Protein AF-A0A953L4C8-F1 (afdb_monomer)

Mean predicted aligned error: 12.22 Å

Structure (mmCIF, N/CA/C/O backbone):
data_AF-A0A953L4C8-F1
#
_entry.id   AF-A0A953L4C8-F1
#
loop_
_atom_site.group_PDB
_atom_site.id
_atom_site.type_symbol
_atom_site.label_atom_id
_atom_site.label_alt_id
_atom_site.label_comp_id
_atom_site.label_asym_id
_atom_site.label_entity_id
_atom_site.label_seq_id
_atom_site.pdbx_PDB_ins_code
_atom_site.Cartn_x
_atom_site.Cartn_y
_atom_site.Cartn_z
_atom_site.occupancy
_atom_site.B_iso_or_equiv
_atom_site.auth_seq_id
_atom_site.auth_comp_id
_atom_site.auth_asym_id
_atom_site.auth_atom_id
_atom_site.pdbx_PDB_model_num
ATOM 1 N N . MET A 1 1 ? -10.081 2.645 11.038 1.00 87.38 1 MET A N 1
ATOM 2 C CA . MET A 1 1 ? -9.063 3.591 10.518 1.00 87.38 1 MET A CA 1
ATOM 3 C C . MET A 1 1 ? -9.149 3.609 8.992 1.00 87.38 1 MET A C 1
ATOM 5 O O . MET A 1 1 ? -9.618 2.620 8.438 1.00 87.38 1 MET A O 1
ATOM 9 N N . ILE A 1 2 ? -8.780 4.707 8.321 1.00 91.31 2 ILE A N 1
ATOM 10 C CA . ILE A 1 2 ? -8.769 4.796 6.847 1.00 91.31 2 ILE A CA 1
ATOM 11 C C . ILE A 1 2 ? -7.318 4.900 6.382 1.00 91.31 2 ILE A C 1
ATOM 13 O O . ILE A 1 2 ? -6.595 5.764 6.872 1.00 91.31 2 ILE A O 1
ATOM 17 N N . ASP A 1 3 ? -6.925 4.039 5.448 1.00 88.25 3 ASP A N 1
ATOM 18 C CA . ASP A 1 3 ? -5.646 4.110 4.744 1.00 88.25 3 ASP A CA 1
ATOM 19 C C . ASP A 1 3 ? -5.845 4.778 3.377 1.00 88.25 3 ASP A C 1
ATOM 21 O O . ASP A 1 3 ? -6.780 4.457 2.641 1.00 88.25 3 ASP A O 1
ATOM 25 N N . LEU A 1 4 ? -4.992 5.745 3.052 1.00 90.94 4 LEU A N 1
ATOM 26 C CA . LEU A 1 4 ? -5.079 6.538 1.826 1.00 90.94 4 LEU A CA 1
ATOM 27 C C . LEU A 1 4 ? -3.962 6.223 0.824 1.00 90.94 4 LEU A C 1
ATOM 29 O O . LEU A 1 4 ? -3.962 6.796 -0.265 1.00 90.94 4 LEU A O 1
ATOM 33 N N . HIS A 1 5 ? -3.018 5.345 1.173 1.00 89.31 5 HIS A N 1
ATOM 34 C CA . HIS A 1 5 ? -1.885 5.008 0.317 1.00 89.31 5 HIS A CA 1
ATOM 35 C C . HIS A 1 5 ? -1.556 3.523 0.442 1.00 89.31 5 HIS A C 1
ATOM 37 O O . HIS A 1 5 ? -0.734 3.123 1.262 1.00 89.31 5 HIS A O 1
ATOM 43 N N . CYS A 1 6 ? -2.128 2.711 -0.448 1.00 88.56 6 CYS A N 1
ATOM 44 C CA . CYS A 1 6 ? -1.864 1.276 -0.470 1.00 88.56 6 CYS A CA 1
ATOM 45 C C . CYS A 1 6 ? -1.645 0.729 -1.885 1.00 88.56 6 CYS A C 1
ATOM 47 O O . CYS A 1 6 ? -2.447 0.980 -2.790 1.00 88.56 6 CYS A O 1
ATOM 49 N N . HIS A 1 7 ? -0.602 -0.090 -2.031 1.00 91.75 7 HIS A N 1
ATOM 50 C CA . HIS A 1 7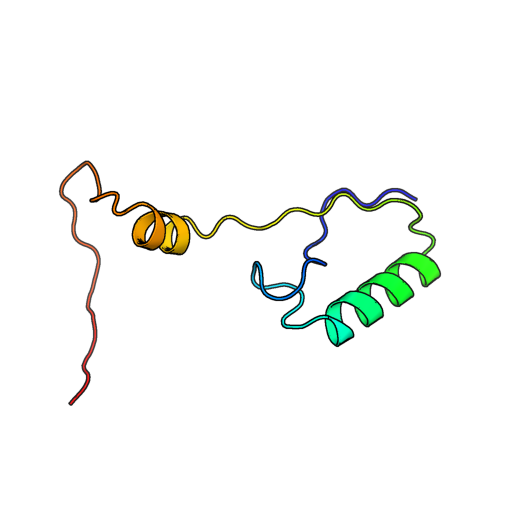 ? -0.227 -0.805 -3.256 1.00 91.75 7 HIS A CA 1
ATOM 51 C C . HIS A 1 7 ? -0.748 -2.254 -3.239 1.00 91.75 7 HIS A C 1
ATOM 53 O O . HIS A 1 7 ? -0.008 -3.222 -3.392 1.00 91.75 7 HIS A O 1
ATOM 59 N N . ILE A 1 8 ? -2.042 -2.416 -2.957 1.00 92.88 8 ILE A N 1
ATOM 60 C CA . ILE A 1 8 ? -2.677 -3.732 -2.767 1.00 92.88 8 ILE A CA 1
ATOM 61 C C . ILE A 1 8 ? -3.179 -4.370 -4.071 1.00 92.88 8 ILE A C 1
ATOM 63 O O . ILE A 1 8 ? -3.730 -5.466 -4.049 1.00 92.88 8 ILE A O 1
ATOM 67 N N . LEU A 1 9 ? -3.069 -3.674 -5.206 1.00 92.25 9 LEU A N 1
ATOM 68 C CA . LEU A 1 9 ? -3.574 -4.179 -6.482 1.00 92.25 9 LEU A CA 1
ATOM 69 C C . LEU A 1 9 ? -2.566 -5.165 -7.102 1.00 92.25 9 LEU A C 1
ATOM 71 O O . LEU A 1 9 ? -1.414 -4.787 -7.302 1.00 92.25 9 LEU A O 1
ATOM 75 N N . PRO A 1 10 ? -2.983 -6.396 -7.456 1.00 92.38 10 PRO A N 1
ATOM 76 C CA . PRO A 1 10 ? -2.064 -7.430 -7.920 1.00 92.38 10 PRO A CA 1
ATOM 77 C C . PRO A 1 10 ? -1.502 -7.134 -9.314 1.00 92.38 10 PRO A C 1
ATOM 79 O O . PRO A 1 10 ? -2.263 -6.980 -10.271 1.00 92.38 10 PRO A O 1
ATOM 82 N N . GLY A 1 11 ? -0.174 -7.129 -9.440 1.00 87.00 11 GLY A N 1
ATOM 83 C CA . GLY A 1 11 ? 0.551 -7.067 -10.713 1.00 87.00 11 GLY A CA 1
ATOM 84 C C . GLY A 1 11 ? 0.459 -5.724 -11.440 1.00 87.00 11 GLY A C 1
ATOM 85 O O . GLY A 1 11 ? 0.692 -5.672 -12.648 1.00 87.00 11 GLY A O 1
ATOM 86 N N . ILE A 1 12 ? 0.077 -4.656 -10.734 1.00 85.75 12 ILE A N 1
ATOM 87 C CA . ILE A 1 12 ? -0.086 -3.317 -11.315 1.00 85.75 12 ILE A CA 1
ATOM 88 C C . ILE A 1 12 ? 1.155 -2.445 -11.101 1.00 85.75 12 ILE A C 1
ATOM 90 O O . ILE A 1 12 ? 1.525 -1.681 -11.992 1.00 85.75 12 ILE A O 1
ATOM 94 N N . ASP A 1 13 ? 1.792 -2.564 -9.942 1.00 84.38 13 ASP A N 1
ATOM 95 C CA . ASP A 1 13 ? 2.998 -1.832 -9.568 1.00 84.38 13 ASP A CA 1
ATOM 96 C C . ASP A 1 13 ? 3.954 -2.723 -8.753 1.00 84.38 13 ASP A C 1
ATOM 98 O O . ASP A 1 13 ? 3.913 -3.950 -8.855 1.00 84.38 13 ASP A O 1
ATOM 102 N N . ASP A 1 14 ? 4.864 -2.112 -7.996 1.00 86.56 14 ASP A N 1
ATOM 103 C CA . ASP A 1 14 ? 5.856 -2.775 -7.150 1.00 86.56 14 ASP A CA 1
ATOM 104 C C . ASP A 1 14 ? 5.305 -3.250 -5.793 1.00 86.56 14 ASP A C 1
ATOM 106 O O . ASP A 1 14 ? 6.071 -3.753 -4.970 1.00 86.56 14 ASP A O 1
ATOM 110 N N . GLY A 1 15 ? 3.994 -3.115 -5.559 1.00 88.88 15 GLY A N 1
ATOM 111 C CA . GLY A 1 15 ? 3.307 -3.648 -4.389 1.00 88.88 15 GLY A CA 1
ATOM 112 C C . GLY A 1 15 ? 3.069 -5.154 -4.467 1.00 88.88 15 GLY A C 1
ATOM 113 O O . GLY A 1 15 ? 3.993 -5.963 -4.389 1.00 88.88 15 GLY A O 1
ATOM 114 N N . ALA A 1 16 ? 1.802 -5.562 -4.554 1.00 93.12 16 ALA A N 1
ATOM 115 C CA . ALA A 1 16 ? 1.449 -6.976 -4.585 1.00 93.12 16 ALA A CA 1
ATOM 116 C C . ALA A 1 16 ? 1.741 -7.605 -5.968 1.00 93.12 16 ALA A C 1
ATOM 118 O O . ALA A 1 16 ? 1.129 -7.198 -6.955 1.00 93.12 16 ALA A O 1
ATOM 119 N N . PRO A 1 17 ? 2.599 -8.639 -6.078 1.00 92.62 17 PRO A N 1
ATOM 120 C CA . PRO A 1 17 ? 2.890 -9.283 -7.362 1.00 92.62 17 PRO A CA 1
ATOM 121 C C . PRO A 1 17 ? 1.741 -10.173 -7.858 1.00 92.62 17 PRO A C 1
ATOM 123 O O . PRO A 1 17 ? 1.586 -10.378 -9.061 1.00 92.62 17 PRO A O 1
ATOM 126 N N . ASP A 1 18 ? 0.927 -10.702 -6.943 1.00 94.50 18 ASP A N 1
ATOM 127 C CA . ASP A 1 18 ? -0.168 -11.620 -7.232 1.00 94.50 18 ASP A CA 1
ATOM 128 C C . ASP A 1 18 ? -1.357 -11.434 -6.273 1.00 94.50 18 ASP A C 1
ATOM 130 O O . ASP A 1 18 ? -1.328 -10.668 -5.298 1.00 94.50 18 ASP A O 1
ATOM 134 N N . LEU A 1 19 ? -2.457 -12.120 -6.596 1.00 96.38 19 LEU A N 1
ATOM 135 C CA . LEU A 1 19 ? -3.697 -12.051 -5.826 1.00 96.38 19 LEU A CA 1
ATOM 136 C C . LEU A 1 19 ? -3.521 -12.610 -4.408 1.00 96.38 19 LEU A C 1
ATOM 138 O O . LEU A 1 19 ? -4.138 -12.105 -3.472 1.00 96.38 19 LEU A O 1
ATOM 142 N N . GLU A 1 20 ? -2.693 -13.637 -4.234 1.00 97.81 20 GLU A N 1
ATOM 143 C CA . GLU A 1 20 ? -2.480 -14.255 -2.927 1.00 97.81 20 GLU A CA 1
ATOM 144 C C . GLU A 1 20 ? -1.800 -13.281 -1.958 1.00 97.81 20 GLU A C 1
ATOM 146 O O . GLU A 1 20 ? -2.295 -13.075 -0.844 1.00 97.81 20 GLU A O 1
ATOM 151 N N . THR A 1 21 ? -0.754 -12.598 -2.423 1.00 96.56 21 THR A N 1
ATOM 152 C CA . THR A 1 21 ? -0.059 -11.543 -1.680 1.00 96.56 21 THR A CA 1
ATOM 153 C C . THR A 1 21 ? -0.997 -10.372 -1.384 1.00 96.56 21 THR A C 1
ATOM 155 O O . THR A 1 21 ? -1.070 -9.909 -0.245 1.00 96.56 21 THR A O 1
ATOM 158 N N . SER A 1 22 ? -1.806 -9.949 -2.364 1.00 95.94 22 SER A N 1
ATOM 159 C CA . SER A 1 22 ? -2.812 -8.887 -2.172 1.00 95.94 22 SER A CA 1
ATOM 160 C C . SER A 1 22 ? -3.790 -9.225 -1.041 1.00 95.94 22 SER A C 1
ATOM 162 O O . SER A 1 22 ? -4.099 -8.394 -0.184 1.00 95.94 22 SER A O 1
ATOM 164 N N . LEU A 1 23 ? -4.260 -10.476 -0.991 1.00 97.12 23 LEU A N 1
ATOM 165 C CA . LEU A 1 23 ? -5.166 -10.947 0.055 1.00 97.12 23 LEU A CA 1
ATOM 166 C C . LEU A 1 23 ? -4.479 -11.052 1.423 1.00 97.12 23 LEU A C 1
ATOM 168 O O . LEU A 1 23 ? -5.128 -10.820 2.445 1.00 97.12 23 LEU A O 1
ATOM 172 N N . GLN A 1 24 ? -3.191 -11.401 1.474 1.00 97.69 24 GLN A N 1
ATOM 173 C CA . GLN A 1 24 ? -2.416 -11.372 2.71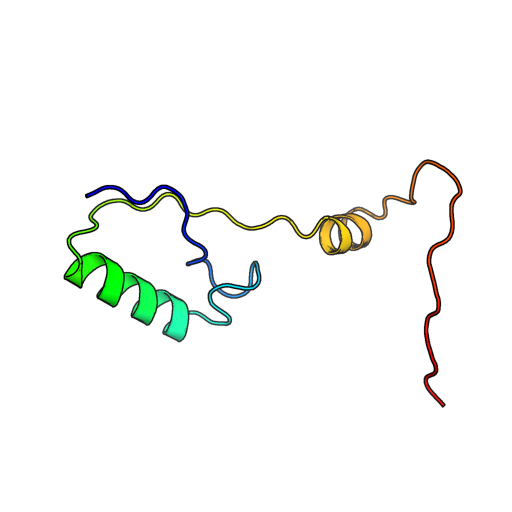9 1.00 97.69 24 GLN A CA 1
ATOM 174 C C . GLN A 1 24 ? -2.310 -9.946 3.270 1.00 97.69 24 GLN A C 1
ATOM 176 O O . GLN A 1 24 ? -2.624 -9.736 4.442 1.00 97.69 24 GLN A O 1
ATOM 181 N N . MET A 1 25 ? -1.982 -8.969 2.422 1.00 95.44 25 MET A N 1
ATOM 182 C CA . MET A 1 25 ? -1.942 -7.551 2.796 1.00 95.44 25 MET A CA 1
ATOM 183 C C . MET A 1 25 ? -3.305 -7.059 3.304 1.00 95.44 25 MET A C 1
ATOM 185 O O . MET A 1 25 ? -3.373 -6.404 4.342 1.00 95.44 25 MET A O 1
ATOM 189 N N . ALA A 1 26 ? -4.404 -7.445 2.642 1.00 95.19 26 ALA A N 1
ATOM 190 C CA . ALA A 1 26 ? -5.758 -7.088 3.074 1.00 95.19 26 A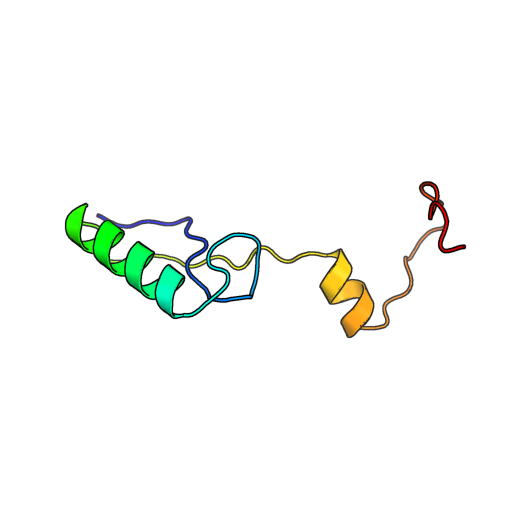LA A CA 1
ATOM 191 C C . ALA A 1 26 ? -6.082 -7.634 4.473 1.00 95.19 26 ALA A C 1
ATOM 193 O O . ALA A 1 26 ? -6.649 -6.929 5.307 1.00 95.19 26 ALA A O 1
ATOM 194 N N . ARG A 1 27 ? -5.706 -8.890 4.753 1.00 97.50 27 ARG A N 1
ATOM 195 C CA . ARG A 1 27 ? -5.912 -9.508 6.072 1.00 97.50 27 ARG A CA 1
ATOM 196 C C . ARG A 1 27 ? -5.129 -8.791 7.168 1.00 97.50 27 ARG A C 1
ATOM 198 O O . ARG A 1 27 ? -5.673 -8.595 8.251 1.00 97.50 27 ARG A O 1
ATOM 205 N N . MET A 1 28 ? -3.891 -8.390 6.884 1.00 96.50 28 MET A N 1
ATOM 206 C CA . MET A 1 28 ? -3.076 -7.612 7.821 1.00 96.50 28 MET A CA 1
ATOM 207 C C . MET A 1 28 ? -3.704 -6.241 8.091 1.00 96.50 28 MET A C 1
ATOM 209 O O . MET A 1 28 ? -3.894 -5.882 9.245 1.00 96.50 28 MET A O 1
ATOM 213 N N . ALA A 1 29 ? -4.147 -5.535 7.047 1.00 95.00 29 ALA A N 1
ATOM 214 C CA . ALA A 1 29 ? -4.806 -4.239 7.193 1.00 95.00 29 ALA A CA 1
ATOM 215 C C . ALA A 1 29 ? -6.073 -4.318 8.069 1.00 95.00 29 ALA A C 1
ATOM 217 O O . ALA A 1 29 ? -6.287 -3.476 8.942 1.00 95.00 29 ALA A O 1
ATOM 218 N N . VAL A 1 30 ? -6.890 -5.363 7.888 1.00 96.56 30 VAL A N 1
ATOM 219 C CA . VAL A 1 30 ? -8.066 -5.611 8.738 1.00 96.56 30 VAL A CA 1
ATOM 220 C C . VAL A 1 30 ? -7.660 -5.884 10.189 1.00 96.56 30 VAL A C 1
ATOM 222 O O . VAL A 1 30 ? -8.299 -5.359 11.101 1.00 96.56 30 VAL A O 1
ATOM 225 N N . ALA A 1 31 ? -6.602 -6.671 10.415 1.00 97.38 31 ALA A N 1
ATOM 226 C CA . ALA A 1 31 ? -6.084 -6.941 11.757 1.00 97.38 31 ALA A CA 1
ATOM 227 C C . ALA A 1 31 ? -5.576 -5.665 12.456 1.00 97.38 31 ALA A C 1
ATOM 229 O O . ALA A 1 31 ? -5.777 -5.512 13.660 1.00 97.38 31 ALA A O 1
ATOM 230 N N . ASP A 1 32 ? -5.029 -4.719 11.691 1.00 95.69 32 ASP A N 1
ATOM 231 C CA . ASP A 1 32 ? -4.580 -3.403 12.165 1.00 95.69 32 ASP A CA 1
ATOM 232 C C . ASP A 1 32 ? -5.733 -2.383 12.320 1.00 95.69 32 ASP A C 1
ATOM 234 O O . ASP A 1 32 ? -5.519 -1.214 12.651 1.00 95.69 32 ASP A O 1
ATOM 238 N N . GLY A 1 33 ? -6.986 -2.800 12.097 1.00 96.31 33 GLY A N 1
ATOM 239 C CA . GLY A 1 33 ? -8.174 -1.959 12.268 1.00 96.31 33 GLY A CA 1
ATOM 240 C C . GLY A 1 33 ? -8.434 -0.980 11.116 1.00 96.31 33 GLY A C 1
ATOM 241 O O . GLY A 1 33 ? -9.200 -0.015 11.275 1.00 96.31 33 GLY A O 1
ATOM 242 N N . ILE A 1 34 ? -7.817 -1.197 9.951 1.00 96.44 34 ILE A N 1
ATOM 243 C CA . ILE A 1 34 ? -8.137 -0.476 8.717 1.00 96.44 34 ILE A CA 1
ATOM 244 C C . ILE A 1 34 ? -9.431 -1.055 8.142 1.00 96.44 34 ILE A C 1
ATOM 246 O O . ILE A 1 34 ? -9.573 -2.259 7.952 1.00 96.44 34 ILE A O 1
ATOM 250 N N . THR A 1 35 ? -10.401 -0.181 7.879 1.00 94.00 35 THR A N 1
ATOM 251 C CA . THR A 1 35 ? -11.735 -0.571 7.388 1.00 94.00 35 THR A CA 1
ATOM 252 C C . THR A 1 35 ? -12.012 -0.074 5.975 1.00 94.00 35 THR A C 1
ATOM 254 O O . THR A 1 35 ? -12.927 -0.565 5.322 1.00 94.00 35 THR A O 1
ATOM 257 N N . VAL A 1 36 ? -11.247 0.916 5.511 1.00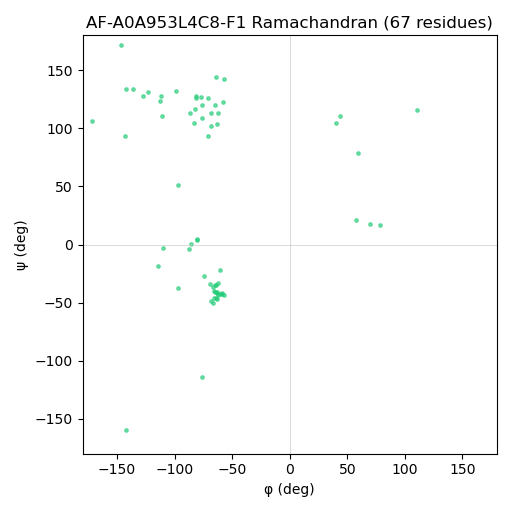 93.00 36 VAL A N 1
ATOM 258 C CA . VAL A 1 36 ? -11.320 1.469 4.158 1.00 93.00 36 VAL A CA 1
ATOM 259 C C . VAL A 1 36 ? -9.902 1.782 3.703 1.00 93.00 36 VAL A C 1
ATOM 261 O O . VAL A 1 36 ? -9.152 2.417 4.444 1.00 93.00 36 VAL A O 1
ATOM 264 N N . THR A 1 37 ? -9.576 1.375 2.480 1.00 90.50 37 THR A N 1
ATOM 265 C CA . THR A 1 37 ? -8.281 1.628 1.849 1.00 90.50 37 THR A CA 1
ATOM 266 C C . THR A 1 37 ? -8.500 2.269 0.484 1.00 90.50 37 THR A C 1
ATOM 268 O O . THR A 1 37 ? -9.256 1.742 -0.333 1.00 90.50 37 THR A O 1
ATOM 271 N N . ALA A 1 38 ? -7.842 3.397 0.226 1.00 87.69 38 ALA A N 1
ATOM 272 C CA . ALA A 1 38 ? -7.723 3.948 -1.117 1.00 87.69 38 ALA A CA 1
ATOM 273 C C . ALA A 1 38 ? -6.513 3.312 -1.813 1.00 87.69 38 ALA A C 1
ATOM 275 O O . ALA A 1 38 ? -5.365 3.516 -1.415 1.00 87.69 38 ALA A O 1
ATOM 276 N N . CYS A 1 39 ? -6.774 2.522 -2.851 1.00 82.19 39 CYS A N 1
ATOM 277 C CA . CYS A 1 39 ? -5.723 1.885 -3.635 1.00 82.19 39 CYS A CA 1
ATOM 278 C C . CYS A 1 39 ? -5.170 2.883 -4.658 1.00 82.19 39 CYS A C 1
ATOM 280 O O . CYS A 1 39 ? -5.941 3.451 -5.437 1.00 82.19 39 CYS A O 1
ATOM 282 N N . HIS A 1 40 ? -3.850 3.065 -4.697 1.00 73.62 40 HIS A N 1
ATOM 283 C CA . HIS A 1 40 ? -3.189 3.814 -5.763 1.00 73.62 40 HIS A CA 1
ATOM 284 C C . HIS A 1 40 ? -2.338 2.852 -6.582 1.00 73.62 40 HIS A C 1
ATOM 286 O O . HIS A 1 40 ? -1.479 2.174 -6.037 1.00 73.62 40 HIS A O 1
ATOM 292 N N . ALA A 1 41 ? -2.588 2.803 -7.887 1.00 70.56 41 ALA A N 1
ATOM 293 C CA . ALA A 1 41 ? -1.683 2.169 -8.829 1.00 70.56 41 ALA A CA 1
ATOM 294 C C . ALA A 1 41 ? -0.587 3.178 -9.166 1.00 70.56 41 ALA A C 1
ATOM 296 O O . ALA A 1 41 ? -0.891 4.227 -9.745 1.00 70.56 41 ALA A O 1
ATOM 297 N N . ALA A 1 42 ? 0.669 2.885 -8.826 1.00 65.50 42 ALA A N 1
ATOM 298 C CA . ALA A 1 42 ? 1.763 3.707 -9.323 1.00 65.50 42 ALA A CA 1
ATOM 299 C C . ALA A 1 42 ? 1.790 3.606 -10.856 1.00 65.50 42 ALA A C 1
ATOM 301 O O . ALA A 1 42 ? 2.057 2.554 -11.433 1.00 65.50 42 ALA A O 1
ATOM 302 N N . HIS A 1 43 ? 1.486 4.707 -11.545 1.00 59.50 43 HIS A N 1
ATOM 303 C CA . HIS A 1 43 ? 1.669 4.767 -12.987 1.00 59.50 43 HIS A CA 1
ATOM 304 C C . HIS A 1 43 ? 3.168 4.744 -13.289 1.00 59.50 43 HIS A C 1
ATOM 306 O O . HIS A 1 43 ? 3.828 5.783 -13.222 1.00 59.50 43 HIS A O 1
ATOM 312 N N . ASP A 1 44 ? 3.700 3.591 -13.696 1.00 59.28 44 ASP A N 1
ATOM 313 C CA . ASP A 1 44 ? 4.966 3.587 -14.415 1.00 59.28 44 ASP A CA 1
ATOM 314 C C . ASP A 1 44 ? 4.759 4.341 -15.740 1.00 59.28 44 ASP A C 1
ATOM 316 O O . ASP A 1 44 ? 4.145 3.866 -16.705 1.00 59.28 44 ASP A O 1
ATOM 320 N N . ALA A 1 45 ? 5.258 5.577 -15.779 1.00 56.53 45 ALA A N 1
ATOM 321 C CA . ALA A 1 45 ? 5.213 6.417 -16.965 1.00 56.53 45 ALA A CA 1
ATOM 322 C C . ALA A 1 45 ? 5.960 5.782 -18.155 1.00 56.53 45 ALA A C 1
ATOM 324 O O . ALA A 1 45 ? 5.694 6.159 -19.298 1.00 56.53 45 ALA A O 1
ATOM 325 N N . GLY A 1 46 ? 6.886 4.849 -17.914 1.00 57.91 46 GLY A N 1
ATOM 326 C CA . GLY A 1 46 ? 7.555 4.034 -18.923 1.00 57.91 46 GLY A CA 1
ATOM 327 C C . GLY A 1 46 ? 6.608 3.039 -19.592 1.00 57.91 46 GLY A C 1
ATOM 328 O O . GLY A 1 46 ? 6.510 3.028 -20.819 1.00 57.91 46 GLY A O 1
ATOM 329 N N . LEU A 1 47 ? 5.825 2.293 -18.809 1.00 59.31 47 LEU A N 1
ATOM 330 C CA . LEU A 1 47 ? 4.888 1.292 -19.333 1.00 59.31 47 LEU A CA 1
ATOM 331 C C . LEU A 1 47 ? 3.749 1.931 -20.145 1.00 59.31 47 LEU A C 1
ATOM 333 O O . LEU A 1 47 ? 3.385 1.453 -21.223 1.00 59.31 47 LEU A O 1
ATOM 337 N N . LEU A 1 48 ? 3.225 3.071 -19.675 1.00 59.81 48 LEU A N 1
ATOM 338 C CA . LEU A 1 48 ? 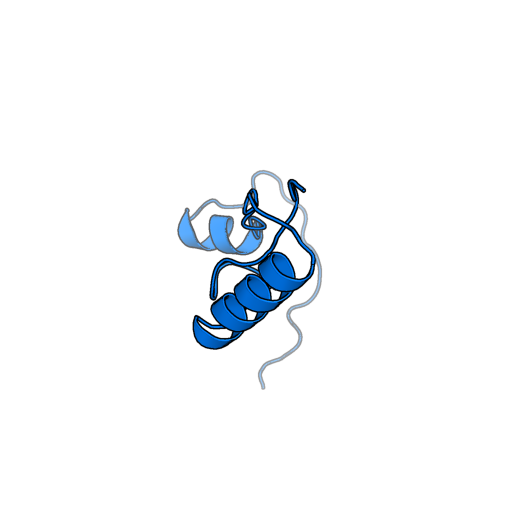2.215 3.843 -20.407 1.00 59.81 48 LEU A CA 1
ATOM 339 C C . LEU A 1 48 ? 2.775 4.400 -21.726 1.00 59.81 48 LEU A C 1
ATOM 341 O O . LEU A 1 48 ? 2.058 4.488 -22.723 1.00 59.81 48 LEU A O 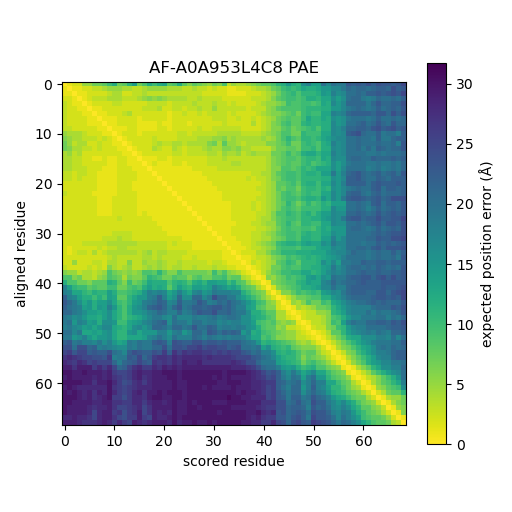1
ATOM 345 N N . ARG A 1 49 ? 4.057 4.783 -21.758 1.00 57.12 49 ARG A N 1
ATOM 346 C CA . ARG A 1 49 ? 4.716 5.257 -22.984 1.00 57.12 49 ARG A CA 1
ATOM 347 C C . ARG A 1 49 ? 4.816 4.167 -24.043 1.00 57.12 49 ARG A C 1
ATOM 349 O O . ARG A 1 49 ? 4.569 4.468 -25.212 1.00 57.12 49 ARG A O 1
ATOM 356 N N . GLU A 1 50 ? 5.139 2.942 -23.638 1.00 61.19 50 GLU A N 1
ATOM 357 C CA . GLU A 1 50 ? 5.172 1.780 -24.530 1.00 61.19 50 GLU A CA 1
ATOM 358 C C . GLU A 1 50 ? 3.768 1.429 -25.039 1.00 61.19 50 GLU A 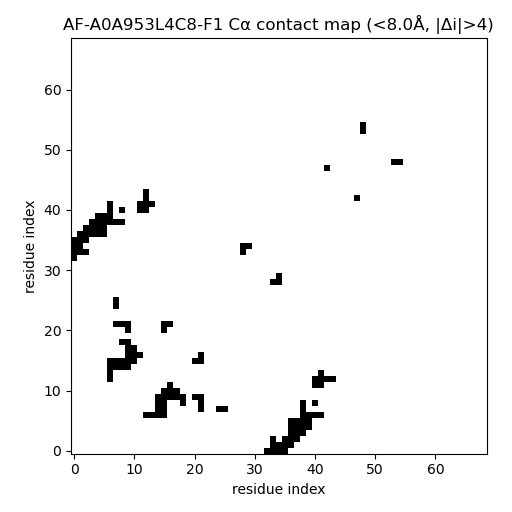C 1
ATOM 360 O O . GLU A 1 50 ? 3.559 1.366 -26.251 1.00 61.19 50 GLU A O 1
ATOM 365 N N . HIS A 1 51 ? 2.781 1.316 -24.144 1.00 65.75 51 HIS A N 1
ATOM 366 C CA . HIS A 1 51 ? 1.404 0.965 -24.514 1.00 65.75 51 HIS A CA 1
ATOM 367 C C . HIS A 1 51 ? 0.692 2.032 -25.359 1.00 65.75 51 HIS A C 1
ATOM 369 O O . HIS A 1 51 ? -0.077 1.693 -26.256 1.00 65.75 51 HIS A O 1
ATOM 375 N N . LEU A 1 52 ? 0.932 3.325 -25.111 1.00 68.44 52 LEU A N 1
ATOM 376 C CA . LEU A 1 52 ? 0.299 4.411 -25.873 1.00 68.44 52 LEU A CA 1
ATOM 377 C C . LEU A 1 52 ? 1.048 4.775 -27.164 1.00 68.44 52 LEU A C 1
ATOM 379 O O . LEU A 1 52 ? 0.648 5.724 -27.844 1.00 68.44 52 LEU A O 1
ATOM 383 N N . GLY A 1 53 ? 2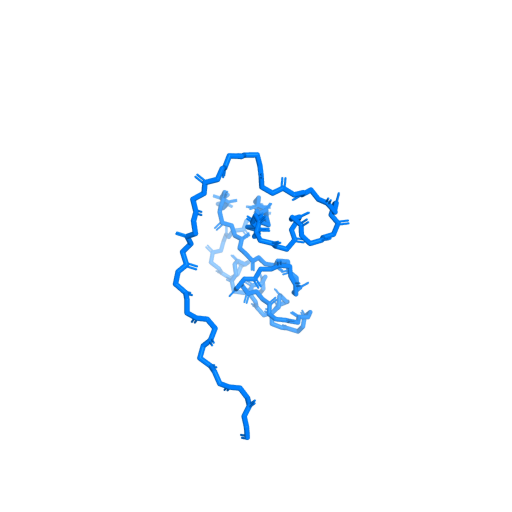.161 4.105 -27.488 1.00 63.19 53 GLY A N 1
ATOM 384 C CA . GLY A 1 53 ? 2.971 4.414 -28.673 1.00 63.19 53 GLY A CA 1
ATOM 385 C C . GLY A 1 53 ? 3.476 5.865 -28.717 1.00 63.19 53 GLY A C 1
ATOM 386 O O . GLY A 1 53 ? 3.779 6.405 -29.786 1.00 63.19 53 GLY A O 1
ATOM 387 N N . ARG A 1 54 ? 3.536 6.546 -27.565 1.00 62.78 54 ARG A N 1
ATOM 388 C CA . ARG A 1 54 ? 3.872 7.971 -27.492 1.00 62.78 54 ARG A CA 1
ATOM 389 C C . ARG A 1 54 ? 5.386 8.140 -27.511 1.00 62.78 54 ARG A C 1
ATOM 391 O O . ARG A 1 54 ? 6.056 7.953 -26.498 1.00 62.78 54 ARG A O 1
ATOM 398 N N . ARG A 1 55 ? 5.928 8.568 -28.658 1.00 56.94 55 ARG A N 1
ATOM 399 C CA . ARG A 1 55 ? 7.334 8.996 -28.745 1.00 56.94 55 ARG A CA 1
ATOM 400 C C . ARG A 1 55 ? 7.608 10.138 -27.754 1.00 56.94 55 ARG A C 1
ATOM 402 O O . ARG A 1 55 ? 6.749 11.010 -27.589 1.00 56.94 55 ARG A O 1
ATOM 409 N N . PRO A 1 56 ? 8.789 10.175 -27.110 1.00 57.22 56 PRO A N 1
ATOM 410 C CA . PRO A 1 56 ? 9.156 11.283 -26.239 1.00 57.22 56 PRO A CA 1
ATOM 411 C C . PRO A 1 56 ? 9.123 12.593 -27.036 1.00 57.22 56 PRO A C 1
ATOM 413 O O . PRO A 1 56 ? 9.784 12.731 -28.065 1.00 57.22 56 PRO A O 1
ATOM 416 N N . ARG A 1 57 ? 8.317 13.556 -26.576 1.00 59.22 57 ARG A N 1
ATOM 417 C CA . ARG A 1 57 ? 8.366 14.927 -27.087 1.00 59.22 57 ARG A CA 1
ATOM 418 C C . ARG A 1 57 ? 9.594 15.599 -26.481 1.00 59.22 57 ARG A C 1
ATOM 420 O O . ARG A 1 57 ? 9.597 15.885 -25.292 1.00 59.22 57 ARG A O 1
ATOM 427 N N . GLY A 1 58 ? 10.609 15.828 -27.307 1.00 53.47 58 GLY A N 1
ATOM 428 C CA . GLY A 1 58 ? 11.812 16.575 -26.940 1.00 53.47 58 GLY A CA 1
ATOM 429 C C . GLY A 1 58 ? 13.050 15.690 -26.851 1.00 53.47 58 GLY A C 1
ATOM 430 O O . GLY A 1 58 ? 13.121 14.774 -26.037 1.00 53.47 58 GLY A O 1
ATOM 431 N N . GLY A 1 59 ? 14.014 15.957 -27.732 1.00 57.38 59 GLY A N 1
ATOM 432 C CA . GLY A 1 59 ? 15.284 15.250 -27.813 1.00 57.38 59 GLY A CA 1
ATOM 433 C C . GLY A 1 59 ? 16.143 15.454 -26.568 1.00 57.38 59 GLY A C 1
ATOM 434 O O . GLY A 1 59 ? 16.545 16.565 -26.249 1.00 57.38 59 GLY A O 1
ATOM 435 N N . GLY A 1 60 ? 16.459 14.347 -25.911 1.00 47.12 60 GLY A N 1
ATOM 436 C CA . GLY A 1 60 ? 17.472 14.242 -24.872 1.00 47.12 60 GLY A CA 1
ATOM 437 C C . GLY A 1 60 ? 17.644 12.765 -24.550 1.00 47.12 60 GLY A C 1
ATOM 438 O O . GLY A 1 60 ? 16.739 12.148 -23.998 1.00 47.12 60 GLY A O 1
ATOM 439 N N . ARG A 1 61 ? 18.756 12.160 -24.984 1.00 53.88 61 ARG A N 1
ATOM 440 C CA . ARG A 1 61 ? 19.079 10.758 -24.664 1.00 53.88 61 ARG A CA 1
ATOM 441 C C . ARG A 1 61 ? 19.289 10.635 -23.150 1.00 53.88 61 ARG A C 1
ATOM 443 O O . ARG A 1 61 ? 19.987 11.488 -22.604 1.00 53.88 61 ARG A O 1
ATOM 450 N N . PRO A 1 62 ? 18.882 9.519 -22.524 1.00 48.94 62 PRO A N 1
ATOM 451 C CA . PRO A 1 62 ? 19.702 9.004 -21.442 1.00 48.94 62 PRO A CA 1
ATOM 452 C C . PRO A 1 62 ? 20.141 7.555 -21.674 1.00 48.94 62 PRO A C 1
ATOM 454 O O . PRO A 1 62 ? 19.368 6.680 -22.048 1.00 48.94 62 PRO A O 1
ATOM 457 N N . ALA A 1 63 ? 21.448 7.393 -21.473 1.00 51.97 63 ALA A N 1
ATOM 458 C CA . ALA A 1 63 ? 22.190 6.243 -20.973 1.00 51.97 63 ALA A CA 1
ATOM 459 C C . ALA A 1 63 ? 21.793 4.825 -21.427 1.00 51.97 63 ALA A C 1
ATOM 461 O O . ALA A 1 63 ? 20.903 4.185 -20.886 1.00 51.97 63 ALA A O 1
ATOM 462 N N . GLY A 1 64 ? 22.619 4.293 -22.334 1.00 50.22 64 GLY A N 1
ATOM 463 C CA . GLY A 1 64 ? 23.266 2.997 -22.123 1.00 50.22 64 GLY A CA 1
ATOM 464 C C . GLY A 1 64 ? 22.359 1.790 -21.907 1.00 50.22 64 GLY A C 1
ATOM 465 O O . GLY A 1 64 ? 22.298 1.250 -20.808 1.00 50.22 64 GLY A O 1
ATOM 466 N N . ARG A 1 65 ? 21.792 1.254 -22.993 1.00 51.91 65 ARG A N 1
ATOM 467 C CA . ARG A 1 65 ? 21.436 -0.168 -23.035 1.00 51.91 65 ARG A CA 1
ATOM 468 C C . ARG A 1 65 ? 22.743 -0.964 -23.104 1.00 51.91 65 ARG A C 1
ATOM 470 O O . ARG A 1 65 ? 23.332 -1.127 -24.173 1.00 51.91 65 ARG A O 1
ATOM 477 N N . ALA A 1 66 ? 23.249 -1.378 -21.946 1.00 49.44 66 ALA A N 1
ATOM 478 C CA . ALA A 1 66 ? 24.333 -2.339 -21.858 1.00 49.44 66 ALA A CA 1
ATOM 479 C C . ALA A 1 66 ? 23.821 -3.711 -22.332 1.00 49.44 66 ALA A C 1
ATOM 481 O O . ALA A 1 66 ? 22.936 -4.296 -21.723 1.00 49.44 66 ALA A O 1
ATOM 482 N N . ARG A 1 67 ? 24.382 -4.143 -23.468 1.00 50.72 67 ARG A N 1
ATOM 483 C CA . ARG A 1 67 ? 24.729 -5.514 -23.884 1.00 50.72 67 ARG A CA 1
ATOM 484 C C . ARG A 1 67 ? 23.701 -6.629 -23.624 1.00 50.72 67 ARG A C 1
ATOM 486 O O . ARG A 1 67 ? 23.576 -7.12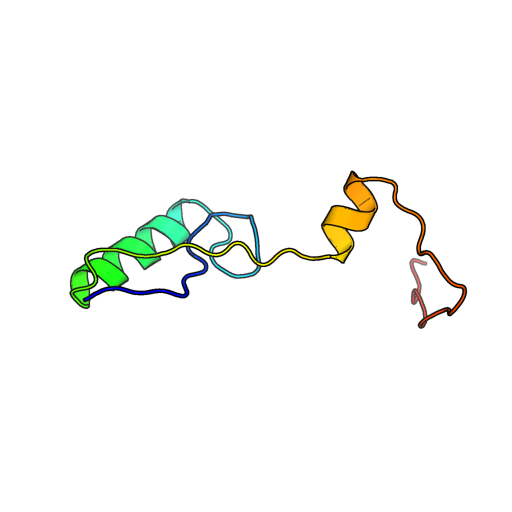7 -22.514 1.00 50.72 67 ARG A O 1
ATOM 493 N N . GLN A 1 68 ? 23.124 -7.136 -24.712 1.00 40.03 68 GLN A N 1
ATOM 494 C CA . GLN A 1 68 ? 22.925 -8.577 -24.874 1.00 40.03 68 GLN A CA 1
ATOM 495 C C . GLN A 1 68 ? 23.859 -9.023 -25.999 1.00 40.03 68 GLN A C 1
ATOM 497 O O . GLN A 1 68 ? 23.708 -8.596 -27.145 1.00 40.03 68 GLN A O 1
ATOM 502 N N . GLY A 1 69 ? 24.876 -9.780 -25.610 1.00 48.09 69 GLY A N 1
ATOM 503 C CA . GLY A 1 69 ? 25.730 -10.612 -26.444 1.00 48.09 69 GLY A CA 1
ATOM 504 C C . GLY A 1 69 ? 25.850 -11.956 -25.748 1.00 48.09 69 GLY A C 1
ATOM 505 O O . GLY A 1 69 ? 25.722 -11.951 -24.500 1.00 48.09 69 GLY A O 1
#

Sequence (69 aa):
MIDLHCHILPGIDDGAPDLETSLQMARMAVADGITVTACHAAHDAGLLREHLGRRPRGGGRPAGRARQG

pLDDT: mean 77.18, std 18.41, range [40.03, 97.81]

Foldseek 3Di:
DEAEEDQLDDCQAPHHVHPVSSVVVVVVCVVVVHDYYHHDRPPPPVVCCVVVVPDDDDDDDDDDPDDDD

Solvent-accessible surface area (backbone atoms only — not comparable to full-atom values): 4381 Å² total; per-residue (Å²): 82,77,45,78,80,37,47,53,54,51,61,62,45,93,53,14,72,36,65,68,54,19,52,51,52,51,52,52,40,46,74,74,48,38,76,45,72,41,74,52,75,60,77,55,68,66,60,52,31,63,75,66,68,53,71,82,87,70,96,73,90,80,81,81,86,78,77,92,128

Secondary structure (DSSP, 8-state):
-EEEEE--STTTSSS-SSHHHHHHHHHHHHHTT--EEEE-----HHHHHHHTT---SS-----------

Radius of gyration: 17.59 Å; Cα contacts (8 Å, |Δi|>4): 70; chains: 1; bounding box: 38×31×41 Å